Protein AF-A0A842VJK1-F1 (afdb_monomer_lite)

Structure (mmCIF, N/CA/C/O backbone):
data_AF-A0A842VJK1-F1
#
_entry.id   AF-A0A842VJK1-F1
#
loop_
_atom_site.group_PDB
_atom_site.id
_atom_site.type_symbol
_atom_site.label_atom_id
_atom_site.label_alt_id
_atom_site.label_comp_id
_atom_site.label_asym_id
_atom_site.label_entity_id
_atom_site.label_seq_id
_atom_site.pdbx_PDB_ins_code
_atom_site.Cartn_x
_atom_site.Cartn_y
_atom_site.Cartn_z
_atom_site.occupancy
_atom_site.B_iso_or_equiv
_atom_site.auth_seq_id
_atom_site.auth_comp_id
_atom_site.auth_asym_id
_atom_site.auth_atom_id
_atom_site.pdbx_PDB_model_num
ATOM 1 N N . MET A 1 1 ? -33.188 -14.650 -25.795 1.00 51.53 1 MET A N 1
ATOM 2 C CA . MET A 1 1 ? -31.858 -14.812 -25.156 1.00 51.53 1 MET A CA 1
ATOM 3 C C . MET A 1 1 ? -30.660 -14.791 -26.136 1.00 51.53 1 MET A C 1
ATOM 5 O O . MET A 1 1 ? -29.567 -15.147 -25.732 1.00 51.53 1 MET A O 1
ATOM 9 N N . SER A 1 2 ? -30.800 -14.329 -27.395 1.00 55.03 2 SER A N 1
ATOM 10 C CA . SER A 1 2 ? -29.756 -14.470 -28.447 1.00 55.03 2 SER A CA 1
ATOM 11 C C . SER A 1 2 ? -28.911 -13.202 -28.728 1.00 55.03 2 SER A C 1
ATOM 13 O O . SER A 1 2 ? -27.856 -13.282 -29.348 1.00 55.03 2 SER A O 1
ATOM 15 N N . LYS A 1 3 ? -29.306 -12.025 -28.216 1.00 53.34 3 LYS A N 1
ATOM 16 C CA . LYS A 1 3 ? -28.617 -10.741 -28.483 1.00 53.34 3 LYS A CA 1
ATOM 17 C C . LYS A 1 3 ? -27.248 -10.577 -27.794 1.00 53.34 3 LYS A C 1
ATOM 19 O O . LYS A 1 3 ? -26.484 -9.711 -28.197 1.00 53.34 3 LYS A O 1
ATOM 24 N N . ASN A 1 4 ? -26.932 -11.395 -26.787 1.00 57.00 4 ASN A N 1
ATOM 25 C CA . ASN A 1 4 ? -25.740 -11.210 -25.947 1.00 57.00 4 ASN A CA 1
ATOM 26 C C . ASN A 1 4 ? -24.444 -11.758 -26.591 1.00 57.00 4 ASN A C 1
ATOM 28 O O . ASN A 1 4 ? -23.372 -11.189 -26.420 1.00 57.00 4 ASN A O 1
ATOM 32 N N . ASN A 1 5 ? -24.538 -12.816 -27.405 1.00 59.22 5 ASN A N 1
ATOM 33 C CA . ASN A 1 5 ? -23.353 -13.450 -28.004 1.00 59.22 5 ASN A CA 1
ATOM 34 C C . ASN A 1 5 ? -22.743 -12.649 -29.165 1.00 59.22 5 ASN A C 1
ATOM 36 O O . ASN A 1 5 ? -21.534 -12.710 -29.377 1.00 59.22 5 ASN A O 1
ATOM 40 N N . ASN A 1 6 ? -23.552 -11.878 -29.900 1.00 60.78 6 ASN A N 1
ATOM 41 C CA . ASN A 1 6 ? -23.064 -11.100 -31.043 1.00 60.78 6 ASN A CA 1
ATOM 42 C C . ASN A 1 6 ? -22.299 -9.839 -30.626 1.00 60.78 6 ASN A C 1
ATOM 44 O O . ASN A 1 6 ? -21.367 -9.458 -31.327 1.00 60.78 6 ASN A O 1
ATOM 48 N N . ASN A 1 7 ? -22.656 -9.219 -29.497 1.00 64.88 7 ASN A N 1
ATOM 49 C CA . ASN A 1 7 ? -21.921 -8.061 -28.983 1.00 64.88 7 ASN A CA 1
ATOM 50 C C . ASN A 1 7 ? -20.560 -8.487 -28.433 1.00 64.88 7 ASN A C 1
ATOM 52 O O . ASN A 1 7 ? -19.547 -7.975 -28.888 1.00 64.88 7 ASN A O 1
ATOM 56 N N . LYS A 1 8 ? -20.522 -9.535 -27.600 1.00 65.94 8 LYS A N 1
ATOM 57 C CA . LYS A 1 8 ? -19.270 -10.055 -27.038 1.00 65.94 8 LYS A CA 1
ATOM 58 C C . LYS A 1 8 ? -18.241 -10.421 -28.116 1.00 65.94 8 LYS A C 1
ATOM 60 O O . LYS A 1 8 ? -17.088 -10.028 -28.024 1.00 65.94 8 LYS A O 1
ATOM 65 N N . LYS A 1 9 ? -18.675 -11.088 -29.193 1.00 69.00 9 LYS A N 1
ATOM 66 C CA . LYS A 1 9 ? -17.790 -11.455 -30.311 1.00 69.00 9 LYS A CA 1
ATOM 67 C C . LYS A 1 9 ? -17.238 -10.235 -31.065 1.00 69.00 9 LYS A C 1
ATOM 69 O O . LYS A 1 9 ? -16.082 -10.251 -31.476 1.00 69.00 9 LYS A O 1
ATOM 74 N N . LYS A 1 10 ? -18.048 -9.183 -31.236 1.00 67.06 10 LYS A N 1
ATOM 75 C CA . LYS A 1 10 ? -17.625 -7.920 -31.862 1.00 67.06 10 LYS A CA 1
ATOM 76 C C . LYS A 1 10 ? -16.639 -7.159 -30.981 1.00 67.06 10 LYS A C 1
ATOM 78 O O . LYS A 1 10 ? -15.689 -6.578 -31.499 1.00 67.06 10 LYS A O 1
ATOM 83 N N . ASP A 1 11 ? -16.860 -7.169 -29.674 1.00 69.12 11 ASP A N 1
ATOM 84 C CA . ASP A 1 11 ? -16.006 -6.486 -28.706 1.00 69.12 11 ASP A CA 1
ATOM 85 C C . ASP A 1 11 ? -14.642 -7.189 -28.601 1.00 69.12 11 ASP A C 1
ATOM 87 O O . ASP A 1 11 ? -13.610 -6.522 -28.641 1.00 69.12 11 ASP A O 1
ATOM 91 N N . ASP A 1 12 ? -14.622 -8.527 -28.603 1.00 67.31 12 ASP A N 1
ATOM 92 C CA . ASP A 1 12 ? -13.398 -9.339 -28.622 1.00 67.31 12 ASP A CA 1
ATOM 93 C C . ASP A 1 12 ? -12.590 -9.152 -29.930 1.00 67.31 12 ASP A C 1
ATOM 95 O O . ASP A 1 12 ? -11.359 -9.067 -29.897 1.00 67.31 12 ASP A O 1
ATOM 99 N N . GLU A 1 13 ? -13.255 -9.028 -31.090 1.00 69.25 13 GLU A N 1
ATOM 100 C CA . GLU A 1 13 ? -12.599 -8.721 -32.375 1.00 69.25 13 GLU A CA 1
ATOM 101 C C . 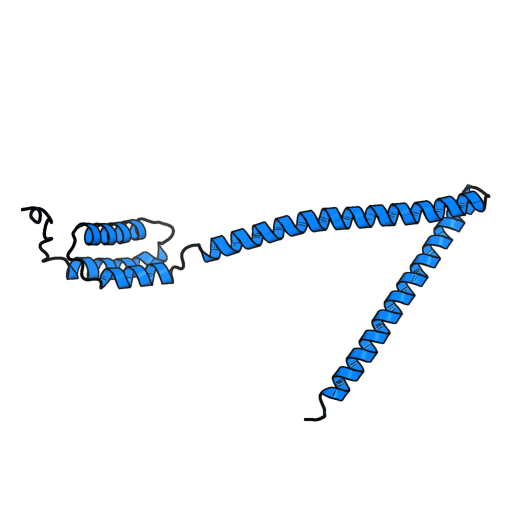GLU A 1 13 ? -12.003 -7.304 -32.408 1.00 69.25 13 GLU A C 1
ATOM 103 O O . GLU A 1 13 ? -10.863 -7.128 -32.844 1.00 69.25 13 GLU A O 1
ATOM 108 N N . ASN A 1 14 ? -12.730 -6.296 -31.913 1.00 68.25 14 ASN A N 1
ATOM 109 C CA . ASN A 1 14 ? -12.231 -4.917 -31.841 1.00 68.25 14 ASN A CA 1
ATOM 110 C C . ASN A 1 14 ? -11.094 -4.769 -30.816 1.00 68.25 14 ASN A C 1
ATOM 112 O O . ASN A 1 14 ? -10.122 -4.047 -31.059 1.00 68.25 14 ASN A O 1
ATOM 116 N N . LEU A 1 15 ? -11.163 -5.491 -29.696 1.00 72.06 15 LEU A N 1
ATOM 117 C CA . LEU A 1 15 ? -10.084 -5.555 -28.712 1.00 72.06 15 LEU A CA 1
ATOM 118 C C . LEU A 1 15 ? -8.838 -6.232 -29.307 1.00 72.06 15 LEU A C 1
ATOM 120 O O . LEU A 1 15 ? -7.719 -5.743 -29.159 1.00 72.06 15 LEU A O 1
ATOM 124 N N . GLY A 1 16 ? -9.020 -7.324 -30.053 1.00 68.75 16 GLY A N 1
ATOM 125 C CA . GLY A 1 16 ? -7.932 -8.000 -30.757 1.00 68.75 16 GLY A CA 1
ATOM 126 C C . GLY A 1 16 ? -7.265 -7.127 -31.826 1.00 68.75 16 GLY A C 1
ATOM 127 O O . GLY A 1 16 ? -6.039 -7.145 -31.955 1.00 68.75 16 GLY A O 1
ATOM 128 N N . LEU A 1 17 ? -8.045 -6.339 -32.573 1.00 70.25 17 LEU A N 1
ATOM 129 C CA . LEU A 1 17 ? -7.532 -5.387 -33.565 1.00 70.25 17 LEU A CA 1
ATOM 130 C C . LEU A 1 17 ? -6.734 -4.252 -32.905 1.00 70.25 17 LEU A C 1
ATOM 132 O O . LEU A 1 17 ? -5.607 -3.982 -33.317 1.00 70.25 17 LEU A O 1
ATOM 136 N N . THR A 1 18 ? -7.250 -3.659 -31.827 1.00 76.62 18 THR A N 1
ATOM 137 C CA . THR A 1 18 ? -6.574 -2.558 -31.113 1.00 76.62 18 THR A CA 1
ATOM 138 C C . THR A 1 18 ? -5.272 -2.990 -30.431 1.00 76.62 18 THR A C 1
ATOM 140 O O . THR A 1 18 ? -4.281 -2.256 -30.478 1.00 76.62 18 THR A O 1
ATOM 143 N N . VAL A 1 19 ? -5.209 -4.200 -29.858 1.00 75.81 19 VAL A N 1
ATOM 144 C CA . VAL A 1 19 ? -3.961 -4.744 -29.288 1.00 75.81 19 VAL A CA 1
ATOM 145 C C . VAL A 1 19 ? -2.918 -4.994 -30.381 1.00 75.81 19 VAL A C 1
ATOM 147 O O . VAL A 1 19 ? -1.755 -4.626 -30.208 1.00 75.81 19 VAL A O 1
ATOM 150 N N . LYS A 1 20 ? -3.316 -5.555 -31.533 1.00 78.88 20 LYS A N 1
ATOM 151 C CA . LYS A 1 20 ? -2.406 -5.760 -32.675 1.00 78.88 20 LYS A CA 1
ATOM 152 C C . LYS A 1 20 ? -1.861 -4.439 -33.212 1.00 78.88 20 LYS A C 1
ATOM 154 O O . LYS A 1 20 ? -0.660 -4.333 -33.444 1.00 78.88 20 LYS A O 1
ATOM 159 N N . GLU A 1 21 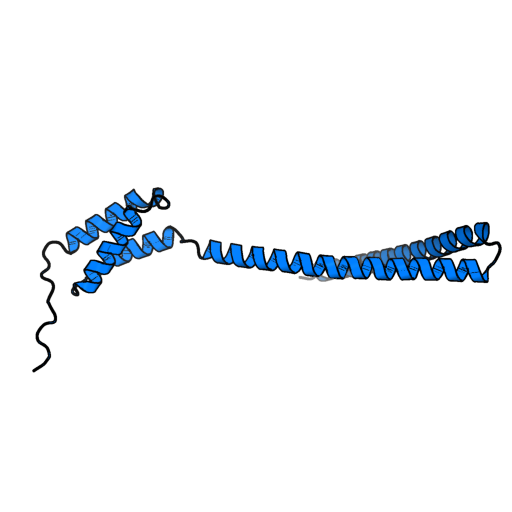? -2.707 -3.422 -33.354 1.00 81.12 21 GLU A N 1
ATOM 160 C CA . GLU A 1 21 ? -2.277 -2.085 -33.770 1.00 81.12 21 GLU A CA 1
ATOM 161 C C . GLU A 1 21 ? -1.297 -1.450 -32.780 1.00 81.12 21 GLU A C 1
ATOM 163 O O . GLU A 1 21 ? -0.311 -0.845 -33.197 1.00 81.12 21 GLU A O 1
ATOM 168 N N . SER A 1 22 ? -1.537 -1.602 -31.475 1.00 79.62 22 SER A N 1
ATOM 169 C CA . SER A 1 22 ? -0.649 -1.078 -30.432 1.00 79.62 22 SER A CA 1
ATOM 170 C C . SER A 1 22 ? 0.729 -1.751 -30.461 1.00 79.62 22 SER A C 1
ATOM 172 O O . SER A 1 22 ? 1.758 -1.072 -30.421 1.00 79.62 22 SER A O 1
ATOM 174 N N . LEU A 1 23 ? 0.767 -3.078 -30.631 1.00 81.62 23 LEU A N 1
ATOM 175 C CA . LEU A 1 23 ? 2.016 -3.829 -30.776 1.00 81.62 23 LEU A CA 1
ATOM 176 C C . LEU A 1 23 ? 2.783 -3.418 -32.037 1.00 81.62 23 LEU A C 1
ATOM 178 O O . LEU A 1 23 ? 3.986 -3.173 -31.966 1.00 81.62 23 LEU A O 1
ATOM 182 N N . ILE A 1 24 ? 2.095 -3.279 -33.175 1.00 86.00 24 ILE A N 1
ATOM 183 C CA . ILE A 1 24 ? 2.717 -2.830 -34.428 1.00 86.00 24 ILE A CA 1
ATOM 184 C C . ILE A 1 24 ? 3.271 -1.411 -34.269 1.00 86.00 24 ILE A C 1
ATOM 186 O O . ILE A 1 24 ? 4.422 -1.170 -34.624 1.00 86.00 24 ILE A O 1
ATOM 190 N N . LYS A 1 25 ? 2.506 -0.482 -33.680 1.00 80.31 25 LYS A N 1
ATOM 191 C CA . LYS A 1 25 ? 2.974 0.887 -33.400 1.00 80.31 25 LYS A CA 1
ATOM 192 C C . LYS A 1 25 ? 4.216 0.892 -32.510 1.00 80.31 25 LYS A C 1
ATOM 194 O O . LYS A 1 25 ? 5.156 1.628 -32.795 1.00 80.31 25 LYS A O 1
ATOM 199 N N . SER A 1 26 ? 4.246 0.055 -31.473 1.00 78.81 26 SER A N 1
ATOM 200 C CA . SER A 1 26 ? 5.399 -0.075 -30.577 1.00 78.81 26 SER A CA 1
ATOM 201 C C . SER A 1 26 ? 6.642 -0.600 -31.304 1.00 78.81 26 SER A C 1
ATOM 203 O O . SER A 1 26 ? 7.727 -0.037 -31.157 1.00 78.81 26 SER A O 1
ATOM 205 N N . ILE A 1 27 ? 6.484 -1.623 -32.148 1.00 82.94 27 ILE A N 1
ATOM 206 C CA . ILE A 1 27 ? 7.579 -2.187 -32.949 1.00 82.94 27 ILE A CA 1
ATOM 207 C C . ILE A 1 27 ? 8.111 -1.154 -33.947 1.00 82.94 27 ILE A C 1
ATOM 209 O O . ILE A 1 27 ? 9.320 -0.948 -34.026 1.00 82.94 27 ILE A O 1
ATOM 213 N N . VAL A 1 28 ? 7.224 -0.467 -34.673 1.00 85.50 28 VAL A N 1
ATOM 214 C CA . VAL A 1 28 ? 7.604 0.575 -35.640 1.00 85.50 28 VAL A CA 1
ATOM 215 C C .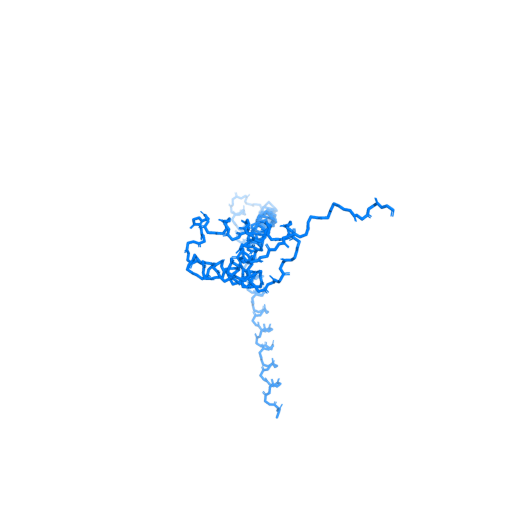 VAL A 1 28 ? 8.349 1.711 -34.946 1.00 85.50 28 VAL A C 1
ATOM 217 O O . VAL A 1 28 ? 9.408 2.119 -35.419 1.00 85.50 28 VAL A O 1
ATOM 220 N N . TYR A 1 29 ? 7.850 2.180 -33.800 1.00 84.38 29 TYR A N 1
ATOM 221 C CA . TYR A 1 29 ? 8.525 3.205 -33.007 1.00 84.38 29 TYR A CA 1
ATOM 222 C C . TYR A 1 29 ? 9.946 2.776 -32.626 1.00 84.38 29 TYR A C 1
ATOM 224 O O . TYR A 1 29 ? 10.888 3.541 -32.811 1.00 84.38 29 TYR A O 1
ATOM 232 N N . ARG A 1 30 ? 10.119 1.527 -32.180 1.00 82.25 30 ARG A N 1
ATOM 233 C CA . ARG A 1 30 ? 11.426 1.008 -31.763 1.00 82.25 30 ARG A CA 1
ATOM 234 C C . ARG A 1 30 ? 12.415 0.852 -32.916 1.00 82.25 30 ARG A C 1
ATOM 236 O O . ARG A 1 30 ? 13.607 1.086 -32.758 1.00 82.25 30 ARG A O 1
ATOM 243 N N . ILE A 1 31 ? 11.926 0.493 -34.100 1.00 84.62 31 ILE A N 1
ATOM 244 C CA . ILE A 1 31 ? 12.751 0.460 -35.311 1.00 84.62 31 ILE A CA 1
ATOM 245 C C . ILE A 1 31 ? 13.238 1.876 -35.645 1.00 84.62 31 ILE A C 1
ATOM 247 O O . ILE A 1 31 ? 14.425 2.073 -35.898 1.00 84.62 31 ILE A O 1
ATOM 251 N N . ILE A 1 32 ? 12.349 2.871 -35.584 1.00 86.94 32 ILE A N 1
ATOM 252 C CA . ILE A 1 32 ? 12.699 4.274 -35.839 1.00 86.94 32 ILE A CA 1
ATOM 253 C C . ILE A 1 32 ? 13.736 4.777 -34.824 1.00 86.94 32 ILE A C 1
ATOM 255 O O . ILE A 1 32 ? 14.700 5.423 -35.235 1.00 86.94 32 ILE A O 1
ATOM 259 N N . THR A 1 33 ? 13.596 4.468 -33.528 1.00 82.56 33 THR A N 1
ATOM 260 C CA . THR A 1 33 ? 14.565 4.907 -32.505 1.00 82.56 33 THR A CA 1
ATOM 261 C C . THR A 1 33 ? 15.936 4.263 -32.687 1.00 82.56 33 THR A C 1
ATOM 263 O O . THR A 1 33 ? 16.944 4.964 -32.590 1.00 82.56 33 THR A O 1
ATOM 266 N N . ILE A 1 34 ? 15.993 2.976 -33.042 1.00 81.00 34 ILE A N 1
ATOM 267 C CA . ILE A 1 34 ? 17.252 2.289 -33.364 1.00 81.00 34 ILE A CA 1
ATOM 268 C C . ILE A 1 34 ? 17.929 2.941 -34.573 1.00 81.00 34 ILE A C 1
ATOM 270 O O . ILE A 1 34 ? 19.124 3.236 -34.516 1.00 81.00 34 ILE A O 1
ATOM 274 N N . PHE A 1 35 ? 17.185 3.210 -35.651 1.00 84.00 35 PHE A N 1
ATOM 275 C CA . PHE A 1 35 ? 17.741 3.883 -36.827 1.00 84.00 35 PHE A CA 1
ATOM 276 C C . PHE A 1 35 ? 18.212 5.299 -36.503 1.00 84.00 35 PHE A C 1
ATOM 278 O O . PHE A 1 35 ? 19.288 5.691 -36.943 1.00 84.00 35 PHE A O 1
ATOM 285 N N . LEU A 1 36 ? 17.462 6.055 -35.702 1.00 84.25 36 LEU A N 1
ATOM 286 C CA . LEU A 1 36 ? 17.859 7.394 -35.277 1.00 84.25 36 LEU A CA 1
ATOM 287 C C . LEU A 1 36 ? 19.155 7.367 -34.452 1.00 84.25 36 LEU A C 1
ATOM 289 O O . LEU A 1 36 ? 20.060 8.165 -34.705 1.00 84.25 36 LEU A O 1
ATOM 293 N N . GLY A 1 37 ? 19.269 6.431 -33.505 1.00 78.44 37 GLY A N 1
ATOM 294 C CA . GLY A 1 37 ? 20.481 6.224 -32.712 1.00 78.44 37 GLY A CA 1
ATOM 295 C C . GLY A 1 37 ? 21.671 5.814 -33.580 1.00 78.44 37 GLY A C 1
ATOM 296 O O . GLY A 1 37 ? 22.761 6.367 -33.438 1.00 78.44 37 GLY A O 1
ATOM 297 N N . PHE A 1 38 ? 21.441 4.918 -34.541 1.00 79.44 38 PHE A N 1
ATOM 298 C CA . PHE A 1 38 ? 22.440 4.505 -35.520 1.00 79.44 38 PHE A CA 1
ATOM 299 C C . PHE A 1 38 ? 22.909 5.674 -36.391 1.00 79.44 38 PHE A C 1
ATOM 301 O O . PHE A 1 38 ? 24.109 5.910 -36.475 1.00 79.44 38 PHE A O 1
ATOM 308 N N . PHE A 1 39 ? 22.000 6.442 -37.000 1.00 85.75 39 PHE A N 1
ATOM 309 C CA . PHE A 1 39 ? 22.356 7.593 -37.836 1.00 85.75 39 PHE A CA 1
ATOM 310 C C . PHE A 1 39 ? 23.103 8.660 -37.039 1.00 85.75 39 PHE A C 1
ATOM 312 O O . PHE A 1 39 ? 24.103 9.186 -37.518 1.00 85.75 39 PHE A O 1
ATOM 319 N N . SER A 1 40 ? 22.670 8.937 -35.808 1.00 85.75 40 SER A N 1
ATOM 320 C CA . SER A 1 40 ? 23.342 9.895 -34.926 1.00 85.75 40 SER A CA 1
ATOM 321 C C . SER A 1 40 ? 24.770 9.444 -34.608 1.00 85.75 40 SER A C 1
ATOM 323 O O . SER A 1 40 ? 25.718 10.207 -34.775 1.00 85.75 40 SER A O 1
ATOM 325 N N . ALA A 1 41 ? 24.949 8.178 -34.218 1.00 79.62 41 ALA A N 1
ATOM 326 C CA . ALA A 1 41 ? 26.266 7.622 -33.927 1.00 79.62 41 ALA A CA 1
ATOM 327 C C . ALA A 1 41 ? 27.142 7.517 -35.186 1.00 79.62 41 ALA A C 1
ATOM 329 O O . ALA A 1 41 ? 28.345 7.763 -35.111 1.00 79.62 41 ALA A O 1
ATOM 330 N N . PHE A 1 42 ? 26.558 7.204 -36.344 1.00 80.12 42 PHE A N 1
ATOM 331 C CA . PHE A 1 42 ? 27.250 7.120 -37.629 1.00 80.12 42 PHE A CA 1
ATOM 332 C C . PHE A 1 42 ? 27.736 8.487 -38.108 1.00 80.12 42 PHE A C 1
ATOM 334 O O . PHE A 1 42 ? 28.877 8.593 -38.542 1.00 80.12 42 PHE A O 1
ATOM 341 N N . LEU A 1 43 ? 26.930 9.542 -37.967 1.00 87.06 43 LEU A N 1
ATOM 342 C CA . LEU A 1 43 ? 27.355 10.910 -38.282 1.00 87.06 43 LEU A CA 1
ATOM 343 C C . LEU A 1 43 ? 28.544 11.359 -37.422 1.00 87.06 43 LEU A C 1
ATOM 345 O O . LEU A 1 43 ? 29.393 12.104 -37.899 1.00 87.06 43 LEU A O 1
ATOM 349 N N . ILE A 1 44 ? 28.620 10.891 -36.174 1.00 85.25 44 ILE A N 1
ATOM 350 C CA . ILE A 1 44 ? 29.704 11.236 -35.245 1.00 85.25 44 ILE A CA 1
ATOM 351 C C . ILE A 1 44 ? 30.962 10.395 -35.506 1.00 85.25 44 ILE A C 1
ATOM 353 O O . ILE A 1 44 ? 32.071 10.921 -35.493 1.00 85.25 44 ILE A O 1
ATOM 357 N N . THR A 1 45 ? 30.809 9.084 -35.709 1.00 86.00 45 THR A N 1
ATOM 358 C CA . THR A 1 45 ? 31.945 8.144 -35.786 1.00 86.00 45 THR A CA 1
ATOM 359 C C . THR A 1 45 ? 32.411 7.839 -37.207 1.00 86.00 45 THR A C 1
ATOM 361 O O . THR A 1 45 ? 33.520 7.342 -37.381 1.00 86.00 45 THR A O 1
ATOM 364 N N . GLY A 1 46 ? 31.574 8.072 -38.221 1.00 83.00 46 GLY A N 1
ATOM 365 C CA . GLY A 1 46 ? 31.829 7.712 -39.620 1.00 83.00 46 GLY A CA 1
ATOM 366 C C . GLY A 1 46 ? 31.938 6.203 -39.882 1.00 83.00 46 GLY A C 1
ATOM 367 O O . GLY A 1 46 ? 32.216 5.797 -41.008 1.00 83.00 46 GLY A O 1
ATOM 368 N N . ASN A 1 47 ? 31.733 5.358 -38.864 1.00 84.31 47 ASN A N 1
ATOM 369 C CA . ASN A 1 47 ? 31.944 3.915 -38.928 1.00 84.31 47 ASN A CA 1
ATOM 370 C C . ASN A 1 47 ? 30.650 3.159 -38.610 1.00 84.31 47 ASN A C 1
ATOM 372 O O . ASN A 1 47 ? 30.096 3.260 -37.516 1.00 84.31 47 ASN A O 1
ATOM 376 N N . ILE A 1 48 ? 30.200 2.353 -39.573 1.00 77.19 48 ILE A N 1
ATOM 377 C CA . ILE A 1 48 ? 28.963 1.566 -39.502 1.00 77.19 48 ILE A CA 1
ATOM 378 C C . ILE A 1 48 ? 28.995 0.565 -38.339 1.00 77.19 48 ILE A C 1
ATOM 380 O O . ILE A 1 48 ? 28.008 0.440 -37.615 1.00 77.19 48 ILE A O 1
ATOM 384 N N . ALA A 1 49 ? 30.118 -0.126 -38.123 1.00 74.94 49 ALA A N 1
ATOM 385 C CA . ALA A 1 49 ? 30.228 -1.135 -37.070 1.00 74.94 49 ALA A CA 1
ATOM 386 C C . ALA A 1 49 ? 30.119 -0.500 -35.675 1.00 74.94 49 ALA A C 1
ATOM 388 O O . ALA A 1 49 ? 29.405 -1.000 -34.805 1.00 74.94 49 ALA A O 1
ATOM 389 N N . THR A 1 50 ? 30.779 0.643 -35.482 1.00 74.38 50 THR A N 1
ATOM 390 C CA . THR A 1 50 ? 30.744 1.391 -34.221 1.00 74.38 50 THR A CA 1
ATOM 391 C C . THR A 1 50 ? 29.362 1.986 -33.967 1.00 74.38 50 THR A C 1
ATOM 393 O O . THR A 1 50 ? 28.829 1.842 -32.869 1.00 74.38 50 THR A O 1
ATOM 396 N N . ALA A 1 51 ? 28.742 2.590 -34.982 1.00 76.25 51 ALA A N 1
ATOM 397 C CA . ALA A 1 51 ? 27.409 3.173 -34.874 1.00 76.25 51 ALA A CA 1
ATOM 398 C C . ALA A 1 51 ? 26.336 2.137 -34.514 1.00 76.25 51 ALA A C 1
ATOM 400 O O . ALA A 1 51 ? 25.476 2.389 -33.669 1.00 76.25 51 ALA A O 1
ATOM 401 N N . PHE A 1 52 ? 26.418 0.947 -35.113 1.00 75.00 52 PHE A N 1
ATOM 402 C CA . PHE A 1 52 ? 25.507 -0.153 -34.813 1.00 75.00 52 PHE A CA 1
ATOM 403 C C . PHE A 1 52 ? 25.701 -0.687 -33.391 1.00 75.00 52 PHE A C 1
ATOM 405 O O . PHE A 1 52 ? 24.724 -0.870 -32.662 1.00 75.00 52 PHE A O 1
ATOM 412 N N . GLY A 1 53 ? 26.956 -0.856 -32.960 1.00 75.25 53 GLY A N 1
ATOM 413 C CA . GLY A 1 53 ? 27.275 -1.245 -31.587 1.00 75.25 53 GLY A CA 1
ATOM 414 C C . GLY A 1 53 ? 26.734 -0.253 -30.553 1.00 75.25 53 GLY A C 1
ATOM 415 O O . GLY A 1 53 ? 26.125 -0.663 -29.567 1.00 75.25 53 GLY A O 1
ATOM 416 N N . VAL A 1 54 ? 26.883 1.050 -30.803 1.00 79.88 54 VAL A N 1
ATOM 417 C CA . VAL A 1 54 ? 26.384 2.114 -29.915 1.00 79.88 54 VAL A CA 1
ATOM 418 C C . VAL A 1 54 ? 24.856 2.133 -29.845 1.00 79.88 54 VAL A C 1
ATOM 420 O O . VAL A 1 54 ? 24.300 2.252 -28.750 1.00 79.88 54 VAL A O 1
ATOM 423 N N . ALA A 1 55 ? 24.169 1.993 -30.982 1.00 76.31 55 ALA A N 1
ATOM 424 C CA . ALA A 1 55 ? 22.708 1.980 -31.028 1.00 76.31 55 ALA A CA 1
ATOM 425 C C . ALA A 1 55 ? 22.123 0.808 -30.221 1.00 76.31 55 ALA A C 1
ATOM 427 O O . ALA A 1 55 ? 21.246 1.010 -29.380 1.00 76.31 55 ALA A O 1
ATOM 428 N N . LEU A 1 56 ? 22.662 -0.403 -30.408 1.00 76.50 56 LEU A N 1
ATOM 429 C CA . LEU A 1 56 ? 22.233 -1.584 -29.653 1.00 76.50 56 LEU A CA 1
ATOM 430 C C . LEU A 1 56 ? 22.542 -1.468 -28.160 1.00 76.50 56 LEU A C 1
ATOM 432 O O . LEU A 1 56 ? 21.697 -1.798 -27.327 1.00 76.50 56 LEU A O 1
ATOM 436 N N . LEU A 1 57 ? 23.736 -0.980 -27.812 1.00 78.31 57 LEU A N 1
ATOM 437 C CA . LEU A 1 57 ? 24.136 -0.818 -26.418 1.00 78.31 57 LEU A CA 1
ATOM 438 C C . LEU A 1 57 ? 23.230 0.185 -25.693 1.00 78.31 57 LEU A C 1
ATOM 440 O O . LEU A 1 57 ? 22.843 -0.045 -24.549 1.00 78.31 57 LEU A O 1
ATOM 444 N N . THR A 1 58 ? 22.845 1.266 -26.371 1.00 80.25 58 THR A N 1
ATOM 445 C CA . THR A 1 58 ? 21.972 2.306 -25.814 1.00 80.25 58 THR A CA 1
ATOM 446 C C . THR A 1 58 ? 20.572 1.767 -25.519 1.00 80.25 58 THR A C 1
ATOM 448 O O . THR A 1 58 ? 20.062 1.965 -24.417 1.00 80.25 58 THR A O 1
ATOM 451 N N . GLU A 1 59 ? 19.969 1.025 -26.450 1.00 80.44 59 GLU A N 1
ATOM 452 C CA . GLU A 1 59 ? 18.665 0.375 -26.241 1.00 80.44 59 GLU A CA 1
ATOM 453 C C . GLU A 1 59 ? 18.721 -0.688 -25.132 1.00 80.44 59 GLU A C 1
ATOM 455 O O . GLU A 1 59 ? 17.792 -0.812 -24.329 1.00 80.44 59 GLU A O 1
ATOM 460 N N . PHE A 1 60 ? 19.829 -1.427 -25.027 1.00 80.62 60 PHE A N 1
ATOM 461 C CA . PHE A 1 60 ? 20.023 -2.415 -23.967 1.00 80.62 60 PHE A CA 1
ATOM 462 C C . PHE A 1 60 ? 20.140 -1.767 -22.580 1.00 80.62 60 PHE A C 1
ATOM 464 O O . PHE A 1 60 ? 19.500 -2.208 -21.625 1.00 80.62 60 PHE A O 1
ATOM 471 N N . ILE A 1 61 ? 20.899 -0.674 -22.468 1.00 83.38 61 ILE A N 1
ATOM 472 C CA . ILE A 1 61 ? 21.014 0.103 -21.227 1.00 83.38 61 ILE A CA 1
ATOM 473 C C . ILE A 1 61 ? 19.659 0.703 -20.838 1.00 83.38 61 ILE A C 1
ATOM 475 O O . ILE A 1 61 ? 19.286 0.668 -19.666 1.00 83.38 61 ILE A O 1
ATOM 479 N N . GLN A 1 62 ? 18.897 1.230 -21.800 1.00 81.50 62 GLN A N 1
ATOM 480 C CA . GLN A 1 62 ? 17.547 1.739 -21.544 1.00 81.50 62 GLN A CA 1
ATOM 481 C C . GLN A 1 62 ? 16.610 0.641 -21.038 1.00 81.50 62 GLN A C 1
ATOM 483 O O . GLN A 1 62 ? 15.877 0.868 -20.076 1.00 81.50 62 GLN A O 1
ATOM 488 N N . PHE A 1 63 ? 16.673 -0.557 -21.625 1.00 85.00 63 PHE A N 1
ATOM 489 C CA . PHE A 1 63 ? 15.912 -1.709 -21.151 1.00 85.00 63 PHE A CA 1
ATOM 490 C C . PHE A 1 63 ? 16.262 -2.071 -19.701 1.00 85.00 63 PHE A C 1
ATOM 492 O O . PHE A 1 63 ? 15.360 -2.201 -18.873 1.00 85.00 63 PHE A O 1
ATOM 499 N N . ILE A 1 64 ? 17.555 -2.165 -19.367 1.00 86.56 64 ILE A N 1
ATOM 500 C CA . ILE A 1 64 ? 18.008 -2.442 -17.994 1.00 86.56 64 ILE A CA 1
ATOM 501 C C . ILE A 1 64 ? 17.531 -1.354 -17.029 1.00 86.56 64 ILE A C 1
ATOM 503 O O . ILE A 1 64 ? 17.026 -1.675 -15.955 1.00 86.56 64 ILE A O 1
ATOM 507 N N . ASN A 1 65 ? 17.658 -0.079 -17.401 1.00 85.44 65 ASN A N 1
ATOM 508 C CA . ASN A 1 65 ? 17.219 1.039 -16.566 1.00 85.44 65 ASN A CA 1
ATOM 509 C C . ASN A 1 65 ? 15.711 1.004 -16.305 1.00 85.44 65 ASN A C 1
ATOM 511 O O . ASN A 1 65 ? 15.287 1.174 -15.162 1.00 85.44 65 ASN A O 1
ATOM 515 N N . TYR A 1 66 ? 14.904 0.755 -17.339 1.00 84.81 66 TYR A N 1
ATOM 516 C CA . TYR A 1 66 ? 13.456 0.639 -17.186 1.00 84.81 66 TYR A CA 1
ATOM 517 C C . TYR A 1 66 ? 13.085 -0.535 -16.277 1.00 84.81 66 TYR A C 1
ATOM 519 O O . TYR A 1 66 ? 12.304 -0.370 -15.341 1.00 84.81 66 TYR A O 1
ATOM 527 N N . PHE A 1 67 ? 13.703 -1.697 -16.492 1.00 85.06 67 PHE A N 1
ATOM 528 C CA . PHE A 1 67 ? 13.477 -2.877 -15.664 1.00 85.06 67 PHE A CA 1
ATOM 529 C C . PHE A 1 67 ? 13.876 -2.638 -14.199 1.00 85.06 67 PHE A C 1
ATOM 531 O O . PHE A 1 67 ? 13.126 -2.969 -13.282 1.00 85.06 67 PHE A O 1
ATOM 538 N N . ALA A 1 68 ? 15.028 -2.009 -13.955 1.00 84.75 68 ALA A N 1
ATOM 539 C CA . ALA A 1 68 ? 15.469 -1.652 -12.609 1.00 84.75 68 ALA A CA 1
ATOM 540 C C . ALA A 1 68 ? 14.493 -0.676 -11.935 1.00 84.75 68 ALA A C 1
ATOM 542 O O . ALA A 1 68 ? 14.116 -0.888 -10.780 1.00 84.75 68 ALA A O 1
ATOM 543 N N . TYR A 1 69 ? 14.041 0.352 -12.660 1.00 88.94 69 TYR A N 1
ATOM 544 C CA . TYR A 1 69 ? 13.024 1.284 -12.179 1.00 88.94 69 TYR A CA 1
ATOM 545 C C . TYR A 1 69 ? 11.730 0.555 -11.798 1.00 88.94 69 TYR A C 1
ATOM 547 O O . TYR A 1 69 ? 11.218 0.755 -10.697 1.00 88.94 69 TYR A O 1
ATOM 555 N N . GLU A 1 70 ? 11.235 -0.339 -12.655 1.00 85.81 70 GLU A N 1
ATOM 556 C CA . GLU A 1 70 ? 10.013 -1.106 -12.410 1.00 85.81 70 GLU A CA 1
ATOM 557 C C . GLU A 1 70 ? 10.141 -2.020 -11.183 1.00 85.81 70 GLU A C 1
ATOM 559 O O . GLU A 1 70 ? 9.253 -2.033 -10.327 1.00 85.81 70 GLU A O 1
ATOM 564 N N . VAL A 1 71 ? 11.263 -2.729 -11.027 1.00 86.44 71 VAL A N 1
ATOM 565 C CA . VAL A 1 71 ? 11.519 -3.602 -9.869 1.00 86.44 71 VAL A CA 1
ATOM 566 C C . VAL A 1 71 ? 11.604 -2.797 -8.570 1.00 86.44 71 VAL A C 1
ATOM 568 O O . VAL A 1 71 ? 10.998 -3.181 -7.563 1.00 86.44 71 VAL A O 1
ATOM 571 N N . ILE A 1 72 ? 12.332 -1.677 -8.574 1.00 89.56 72 ILE A N 1
ATOM 572 C CA . ILE A 1 72 ? 12.472 -0.801 -7.403 1.00 89.56 72 ILE A CA 1
ATOM 573 C C . ILE A 1 72 ? 11.109 -0.213 -7.029 1.00 89.56 72 ILE A C 1
ATOM 575 O O . ILE A 1 72 ? 10.690 -0.299 -5.872 1.00 89.56 72 ILE A O 1
ATOM 579 N N . TRP A 1 73 ? 10.386 0.337 -8.004 1.00 83.25 73 TRP A N 1
ATOM 580 C CA . TRP A 1 73 ? 9.101 0.984 -7.770 1.00 83.25 73 TRP A CA 1
ATOM 581 C C . TRP A 1 73 ? 8.025 -0.006 -7.327 1.00 83.25 73 TRP A C 1
ATOM 583 O O . TRP A 1 73 ? 7.256 0.285 -6.410 1.00 83.25 73 TRP A O 1
ATOM 593 N N . THR A 1 74 ? 8.010 -1.211 -7.898 1.00 81.06 74 THR A N 1
ATOM 594 C CA . THR A 1 74 ? 7.097 -2.282 -7.484 1.00 81.06 74 THR A CA 1
ATOM 595 C C . THR A 1 74 ? 7.358 -2.691 -6.039 1.00 81.06 74 THR A C 1
ATOM 597 O O . THR A 1 74 ? 6.420 -2.749 -5.245 1.00 81.06 74 THR A O 1
ATOM 600 N N . LYS A 1 75 ? 8.623 -2.889 -5.643 1.00 77.69 75 LYS A N 1
ATOM 601 C CA . LYS A 1 75 ? 8.968 -3.199 -4.245 1.00 77.69 75 LYS A CA 1
ATOM 602 C C . LYS A 1 75 ? 8.547 -2.086 -3.281 1.00 77.69 75 LYS A C 1
ATOM 604 O O . LYS A 1 75 ? 8.017 -2.384 -2.212 1.00 77.69 75 LYS A O 1
ATOM 609 N N . LEU A 1 76 ? 8.741 -0.819 -3.651 1.00 78.12 76 LEU A N 1
ATOM 610 C CA . LEU A 1 76 ? 8.334 0.326 -2.828 1.00 78.12 76 LEU A CA 1
ATOM 611 C C . LEU A 1 76 ? 6.807 0.456 -2.718 1.00 78.12 76 LEU A C 1
ATOM 613 O O . LEU A 1 76 ? 6.285 0.693 -1.629 1.00 78.12 76 LEU A O 1
ATOM 617 N N . ARG A 1 77 ? 6.073 0.261 -3.819 1.00 75.75 77 ARG A N 1
ATOM 618 C CA . ARG A 1 77 ? 4.606 0.349 -3.840 1.00 75.75 77 ARG A CA 1
ATOM 619 C C . ARG A 1 77 ? 3.954 -0.788 -3.057 1.00 75.75 77 ARG A C 1
ATOM 621 O O . ARG A 1 77 ? 2.967 -0.553 -2.368 1.00 75.75 77 ARG A O 1
ATOM 628 N N . THR A 1 78 ? 4.516 -1.995 -3.127 1.00 74.69 78 THR A N 1
ATOM 629 C CA . THR A 1 78 ? 4.041 -3.150 -2.352 1.00 74.69 78 THR A CA 1
ATOM 630 C C . THR A 1 78 ? 4.175 -2.911 -0.850 1.00 74.69 78 THR A C 1
ATOM 632 O O . THR A 1 78 ? 3.240 -3.212 -0.118 1.00 74.69 78 THR A O 1
ATOM 635 N N . LYS A 1 79 ? 5.271 -2.292 -0.385 1.00 67.25 79 LYS A N 1
ATOM 636 C CA . LYS A 1 79 ? 5.418 -1.923 1.034 1.00 67.25 79 LYS A CA 1
ATOM 637 C C . LYS A 1 79 ? 4.335 -0.948 1.502 1.00 67.25 79 LYS A C 1
ATOM 639 O O . LYS A 1 79 ? 3.680 -1.221 2.499 1.00 67.25 79 LYS A O 1
ATOM 644 N N . LYS A 1 80 ? 4.086 0.122 0.738 1.00 69.25 80 LYS A N 1
ATOM 645 C CA . LYS A 1 80 ? 3.043 1.108 1.072 1.00 69.25 80 LYS A CA 1
ATOM 646 C C . LYS A 1 80 ? 1.641 0.502 1.105 1.00 69.25 80 LYS A C 1
ATOM 648 O O . LYS A 1 80 ? 0.885 0.785 2.020 1.00 69.25 80 LYS A O 1
ATOM 653 N N . LYS A 1 81 ? 1.311 -0.379 0.153 1.00 70.88 81 LYS A N 1
ATOM 654 C CA . LYS A 1 81 ? 0.013 -1.071 0.147 1.00 70.88 81 LYS A CA 1
ATOM 655 C C . LYS A 1 81 ? -0.177 -1.970 1.365 1.00 70.88 81 LYS A C 1
ATOM 657 O O . LYS A 1 81 ? -1.275 -2.016 1.894 1.00 70.88 81 LYS A O 1
ATOM 662 N N . ILE A 1 82 ? 0.871 -2.676 1.797 1.00 72.25 82 ILE A N 1
ATOM 663 C CA . ILE A 1 82 ? 0.818 -3.526 2.995 1.00 72.25 82 ILE A CA 1
ATOM 664 C C . ILE A 1 82 ? 0.624 -2.664 4.249 1.00 72.25 82 ILE A C 1
ATOM 666 O O . ILE A 1 82 ? -0.203 -3.005 5.086 1.00 72.25 82 ILE A O 1
ATOM 670 N N . GLU A 1 83 ? 1.326 -1.534 4.363 1.00 71.56 83 GLU A N 1
ATOM 671 C CA . GLU A 1 83 ? 1.142 -0.586 5.472 1.00 71.56 83 GLU A CA 1
ATOM 672 C C . GLU A 1 83 ? -0.273 0.009 5.490 1.00 71.56 83 GLU A C 1
ATOM 674 O O . GLU A 1 83 ? -0.915 0.020 6.536 1.00 71.56 83 GLU A O 1
ATOM 679 N N . GLU A 1 84 ? -0.803 0.420 4.336 1.00 70.88 84 GLU A N 1
ATOM 680 C CA . GLU A 1 84 ? -2.180 0.908 4.202 1.00 70.88 84 GLU A CA 1
ATOM 681 C C . GLU A 1 84 ? -3.216 -0.175 4.548 1.00 70.88 84 GLU A C 1
ATOM 683 O O . GLU A 1 84 ? -4.205 0.118 5.216 1.00 70.88 84 GLU A O 1
ATOM 688 N N . GLU A 1 85 ? -2.997 -1.434 4.148 1.00 71.31 85 GLU A N 1
ATOM 689 C CA . GLU A 1 85 ? -3.893 -2.547 4.492 1.00 71.31 85 GLU A CA 1
ATOM 690 C C . GLU A 1 85 ? -3.848 -2.889 5.986 1.00 71.31 85 GLU A C 1
ATOM 692 O O . GLU A 1 85 ? -4.889 -3.163 6.579 1.00 71.31 85 GLU A O 1
ATOM 697 N N . ILE A 1 86 ? -2.666 -2.851 6.609 1.00 67.81 86 ILE A N 1
ATOM 698 C CA . ILE A 1 86 ? -2.502 -3.076 8.051 1.00 67.81 86 ILE A CA 1
ATOM 699 C C . ILE A 1 86 ? -3.164 -1.945 8.840 1.00 67.81 86 ILE A C 1
ATOM 701 O O . ILE A 1 86 ? -3.911 -2.227 9.772 1.00 67.81 86 ILE A O 1
ATOM 705 N N . ILE A 1 87 ? -2.953 -0.685 8.448 1.00 69.50 87 ILE A N 1
ATOM 706 C CA . ILE A 1 87 ? -3.582 0.474 9.091 1.00 69.50 87 ILE A CA 1
ATOM 707 C C . ILE A 1 87 ? -5.102 0.419 8.913 1.00 69.50 87 ILE A C 1
ATOM 709 O O . ILE A 1 87 ? -5.825 0.585 9.885 1.00 69.50 87 ILE A O 1
ATOM 713 N N . LYS A 1 88 ? -5.612 0.096 7.719 1.00 64.69 88 LYS A N 1
ATOM 714 C CA . LYS A 1 88 ? -7.058 -0.055 7.491 1.00 64.69 88 LYS A CA 1
ATOM 715 C C . LYS A 1 88 ? -7.666 -1.180 8.333 1.00 64.69 88 LYS A C 1
ATOM 717 O O . LYS A 1 88 ? -8.743 -1.002 8.885 1.00 64.69 88 LYS A O 1
ATOM 722 N N . ARG A 1 89 ? -6.972 -2.315 8.477 1.00 64.62 89 ARG A N 1
ATOM 723 C CA . ARG A 1 89 ? -7.400 -3.409 9.368 1.00 64.62 89 ARG A CA 1
ATOM 724 C C . ARG A 1 89 ? -7.309 -3.031 10.847 1.00 64.62 89 ARG A C 1
ATOM 726 O O . ARG A 1 89 ? -8.124 -3.512 11.619 1.00 64.62 89 ARG A O 1
ATOM 733 N N . MET A 1 90 ? -6.347 -2.194 11.243 1.00 52.88 90 MET A N 1
ATOM 734 C CA . MET A 1 90 ? -6.284 -1.630 12.597 1.00 52.88 90 MET A CA 1
ATOM 735 C C . MET A 1 90 ? -7.414 -0.626 12.852 1.00 52.88 90 MET A C 1
ATOM 737 O O . MET A 1 90 ? -7.933 -0.616 13.958 1.00 52.88 90 MET A O 1
ATOM 741 N N . ILE A 1 91 ? -7.827 0.152 11.845 1.00 54.81 91 ILE A N 1
ATOM 742 C CA . ILE A 1 91 ? -8.957 1.095 11.921 1.00 54.81 91 ILE A CA 1
ATOM 743 C C . ILE A 1 91 ? -10.304 0.352 11.943 1.00 54.81 91 ILE A C 1
ATOM 745 O O . ILE A 1 91 ? -11.184 0.717 12.708 1.00 54.81 91 ILE A O 1
ATOM 749 N N . ASP A 1 92 ? -10.465 -0.758 11.215 1.00 53.19 92 ASP A N 1
ATOM 750 C CA . ASP A 1 92 ? -11.639 -1.641 11.393 1.00 53.19 92 ASP A CA 1
ATOM 751 C C . ASP A 1 92 ? -11.641 -2.340 12.774 1.00 53.19 92 ASP A C 1
ATOM 753 O O . ASP A 1 92 ? -12.681 -2.805 13.241 1.00 53.19 92 ASP A O 1
ATOM 757 N N . LEU A 1 93 ? -10.485 -2.402 13.447 1.00 56.97 93 LEU A N 1
ATOM 758 C CA . LEU A 1 93 ? -10.347 -2.839 14.841 1.00 56.97 93 LEU A CA 1
ATOM 759 C C . LEU A 1 93 ? -10.490 -1.682 15.848 1.00 56.97 93 LEU A C 1
ATOM 761 O O . LEU A 1 93 ? -10.543 -1.919 17.058 1.00 56.97 93 LEU A O 1
ATOM 765 N N . GLU A 1 94 ? -10.542 -0.439 15.367 1.00 50.31 94 GLU A N 1
ATOM 766 C CA . GLU A 1 94 ? -10.702 0.775 16.157 1.00 50.31 94 GLU A CA 1
ATOM 767 C C . GLU A 1 94 ? -12.179 0.898 16.532 1.00 50.31 94 GLU A C 1
ATOM 769 O O . GLU A 1 94 ? -12.961 1.582 15.890 1.00 50.31 94 GLU A O 1
ATOM 774 N N . ILE A 1 95 ? -12.557 0.138 17.561 1.00 58.84 95 ILE A N 1
ATOM 775 C CA . ILE A 1 95 ? -13.717 0.361 18.425 1.00 58.84 95 ILE A CA 1
ATOM 776 C C . ILE A 1 95 ? -14.954 0.860 17.663 1.00 58.84 95 ILE A C 1
ATOM 778 O O . ILE A 1 95 ? -15.267 2.051 17.650 1.00 58.84 95 ILE A O 1
ATOM 782 N N . ASN A 1 96 ? -15.710 -0.066 17.072 1.00 68.06 96 ASN A N 1
ATOM 783 C CA . ASN A 1 96 ? -17.046 0.272 16.604 1.00 68.06 96 ASN A CA 1
ATOM 784 C C . ASN A 1 96 ? -17.861 0.771 17.814 1.00 68.06 96 ASN A C 1
ATOM 786 O O . ASN A 1 96 ? -18.091 0.020 18.768 1.00 68.06 96 ASN A O 1
ATOM 790 N N . TYR A 1 97 ? -18.251 2.048 17.790 1.00 72.06 97 TYR A N 1
ATOM 791 C CA . TYR A 1 97 ? -19.096 2.679 18.802 1.00 72.06 97 TYR A CA 1
ATOM 792 C C . TYR A 1 97 ? -20.345 1.827 19.081 1.00 72.06 97 TYR A C 1
ATOM 794 O O . TYR A 1 97 ? -20.714 1.657 20.245 1.00 72.06 97 TYR A O 1
ATOM 802 N N . ASP A 1 98 ? -20.900 1.191 18.044 1.00 75.75 98 ASP A N 1
ATOM 803 C CA . ASP A 1 98 ? -22.039 0.276 18.141 1.00 75.75 98 ASP A CA 1
ATOM 804 C C . ASP A 1 98 ? -21.705 -0.981 18.953 1.00 75.75 98 ASP A C 1
ATOM 806 O O . ASP A 1 98 ? -22.523 -1.435 19.748 1.00 75.75 98 ASP A O 1
ATOM 810 N N . SER A 1 99 ? -20.491 -1.526 18.826 1.00 79.44 99 SER A N 1
ATOM 811 C CA . SER A 1 99 ? -20.052 -2.691 19.606 1.00 79.44 99 SER A CA 1
ATOM 812 C C . SER A 1 99 ? -19.860 -2.350 21.083 1.00 79.44 99 SER A C 1
ATOM 814 O O . SER A 1 99 ? -20.223 -3.151 21.944 1.00 79.44 99 SER A O 1
ATOM 816 N N . ILE A 1 100 ? -19.320 -1.163 21.404 1.00 80.44 100 ILE A N 1
ATOM 817 C CA . ILE A 1 100 ? -19.258 -0.691 22.800 1.00 80.44 100 ILE A CA 1
ATOM 818 C C . ILE A 1 100 ? -20.665 -0.511 23.353 1.00 80.44 100 ILE A C 1
ATOM 820 O O . ILE A 1 100 ? -20.933 -0.911 24.486 1.00 80.44 100 ILE A O 1
ATOM 824 N N . LEU A 1 101 ? -21.551 0.095 22.568 1.00 82.94 101 LEU A N 1
ATOM 825 C CA . LEU A 1 101 ? -22.918 0.358 22.977 1.00 82.94 101 LEU A CA 1
ATOM 826 C C . LEU A 1 101 ? -23.691 -0.942 23.216 1.00 82.94 101 LEU A C 1
ATOM 828 O O . LEU A 1 101 ? -24.356 -1.084 24.241 1.00 82.94 101 LEU A O 1
ATOM 832 N N . GLN A 1 102 ? -23.546 -1.909 22.312 1.00 81.94 102 GLN A N 1
ATOM 833 C CA . GLN A 1 102 ? -24.142 -3.231 22.432 1.00 81.94 102 GLN A CA 1
ATOM 834 C C . GLN A 1 102 ? -23.603 -3.973 23.657 1.00 81.94 102 GLN A C 1
ATOM 836 O O . GLN A 1 102 ? -24.389 -4.477 24.455 1.00 81.94 102 GLN A O 1
ATOM 841 N N . LEU A 1 103 ? -22.284 -3.987 23.863 1.00 83.12 103 LEU A N 1
ATOM 842 C CA . LEU A 1 103 ? -21.679 -4.630 25.028 1.00 83.12 103 LEU A CA 1
ATOM 843 C C . LEU A 1 103 ? -22.135 -3.972 26.340 1.00 83.12 103 LEU A C 1
ATOM 845 O O . LEU A 1 103 ? -22.426 -4.659 27.316 1.00 83.12 103 LEU A O 1
ATOM 849 N N . ALA A 1 104 ? -22.231 -2.642 26.371 1.00 83.06 104 ALA A N 1
ATOM 850 C CA . ALA A 1 104 ? -22.743 -1.895 27.515 1.00 83.06 104 ALA A CA 1
ATOM 851 C C . ALA A 1 104 ? -24.220 -2.207 27.794 1.00 83.06 104 ALA A C 1
ATOM 853 O O . ALA A 1 104 ? -24.609 -2.367 28.952 1.00 83.06 104 ALA A O 1
ATOM 854 N N . TYR A 1 105 ? -25.037 -2.320 26.746 1.00 86.62 105 TYR A N 1
ATOM 855 C CA . TYR A 1 105 ? -26.425 -2.746 26.860 1.00 86.62 105 TYR A CA 1
ATOM 856 C C . TYR A 1 105 ? -26.523 -4.166 27.429 1.00 86.62 105 TYR A C 1
ATOM 858 O O . TYR A 1 105 ? -27.228 -4.378 28.413 1.00 86.62 105 TYR A O 1
ATOM 866 N N . GLU A 1 106 ? -25.781 -5.120 26.867 1.00 80.75 106 GLU A N 1
ATOM 867 C CA . GLU A 1 106 ? -25.768 -6.511 27.324 1.00 80.75 106 GLU A CA 1
ATOM 868 C C . GLU A 1 106 ? -25.323 -6.604 28.786 1.00 80.75 106 GLU A C 1
ATOM 870 O O . GLU A 1 106 ? -26.058 -7.135 29.616 1.00 80.75 106 GLU A O 1
ATOM 875 N N . MET A 1 107 ? -24.191 -5.992 29.149 1.00 76.94 107 MET A N 1
ATOM 876 C CA . MET A 1 107 ? -23.714 -5.971 30.536 1.00 76.94 107 MET A CA 1
ATOM 877 C C . MET A 1 107 ? -24.688 -5.295 31.499 1.00 76.94 107 MET A C 1
ATOM 879 O O . MET A 1 107 ? -24.741 -5.662 32.669 1.00 76.94 107 MET A O 1
ATOM 883 N N . SER A 1 108 ? -25.491 -4.340 31.027 1.00 79.62 108 SER A N 1
ATOM 884 C CA . SER A 1 108 ? -26.527 -3.722 31.849 1.00 79.62 108 SER A CA 1
ATOM 885 C C . SER A 1 108 ? -27.702 -4.648 32.160 1.00 79.62 108 SER A C 1
ATOM 887 O O . SER A 1 108 ? -28.402 -4.405 33.147 1.00 79.62 108 SER A O 1
ATOM 889 N N . GLN A 1 109 ? -27.937 -5.653 31.320 1.00 79.75 109 GLN A N 1
ATOM 890 C CA . GLN A 1 109 ? -29.019 -6.625 31.465 1.00 79.75 109 GLN A CA 1
ATOM 891 C C . GLN A 1 109 ? -28.551 -7.919 32.139 1.00 79.75 109 GLN A C 1
ATOM 893 O O . GLN A 1 109 ? -29.378 -8.657 32.670 1.00 79.75 109 GLN A O 1
ATOM 898 N N . VAL A 1 110 ? -27.245 -8.208 32.111 1.00 76.56 110 VAL A N 1
ATOM 899 C CA . VAL A 1 110 ? -26.673 -9.409 32.726 1.00 76.56 110 VAL A CA 1
ATOM 900 C C . VAL A 1 110 ? -26.887 -9.387 34.235 1.00 76.56 110 VAL A C 1
ATOM 902 O O . VAL A 1 110 ? -26.570 -8.427 34.936 1.00 76.56 110 VAL A O 1
ATOM 905 N N . ASP A 1 111 ? -27.404 -10.506 34.722 1.00 68.62 111 ASP A N 1
ATOM 906 C CA . ASP A 1 111 ? -27.685 -10.764 36.121 1.00 68.62 111 ASP A CA 1
ATOM 907 C C . ASP A 1 111 ? -26.388 -11.204 36.829 1.00 68.62 111 ASP A C 1
ATOM 909 O O . ASP A 1 111 ? -25.984 -12.365 36.750 1.00 68.62 111 ASP A O 1
ATOM 913 N N . THR A 1 112 ? -25.664 -10.274 37.468 1.00 73.00 112 THR A N 1
ATOM 914 C CA . THR A 1 112 ? -24.369 -10.592 38.102 1.00 73.00 112 THR A CA 1
ATOM 915 C C . THR A 1 112 ? -24.551 -11.017 39.565 1.00 73.00 112 THR A C 1
ATOM 917 O O . THR A 1 112 ? -24.906 -10.221 40.436 1.00 73.00 112 THR A O 1
ATOM 920 N N . PHE A 1 113 ? -24.326 -12.303 39.849 1.00 70.06 113 PHE A N 1
ATOM 921 C CA . PHE A 1 113 ? -24.357 -12.872 41.212 1.00 70.06 113 PHE A CA 1
ATOM 922 C C . PHE A 1 113 ? -22.966 -12.983 41.851 1.00 70.06 113 PHE A C 1
ATOM 924 O O . PHE A 1 113 ? -22.836 -13.125 43.065 1.00 70.06 113 PHE A O 1
ATOM 931 N N . ILE A 1 114 ? -21.927 -12.890 41.023 1.00 71.69 114 ILE A N 1
ATOM 932 C CA . ILE A 1 114 ? -20.518 -13.006 41.394 1.00 71.69 114 ILE A CA 1
ATOM 933 C C . ILE A 1 114 ? -19.935 -11.590 41.497 1.00 71.69 114 ILE A C 1
ATOM 935 O O . ILE A 1 114 ? -20.094 -10.790 40.567 1.00 71.69 114 ILE A O 1
ATOM 939 N N . ARG A 1 115 ? -19.264 -11.274 42.614 1.00 74.19 115 ARG A N 1
ATOM 940 C CA . ARG A 1 115 ? -18.730 -9.926 42.892 1.00 74.19 115 ARG A CA 1
ATOM 941 C C . ARG A 1 115 ? -17.739 -9.481 41.819 1.00 74.19 115 ARG A C 1
ATOM 943 O O . ARG A 1 115 ? -17.806 -8.352 41.352 1.00 7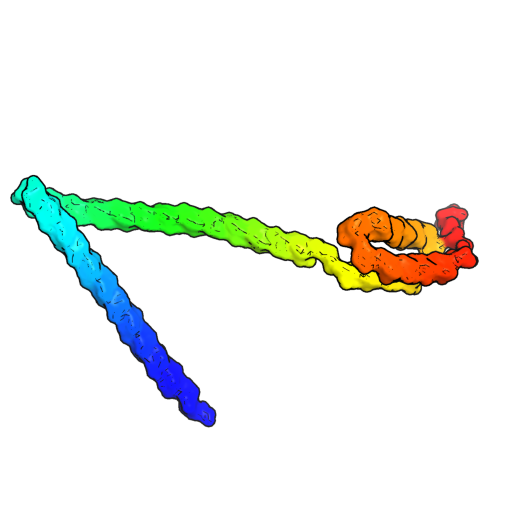4.19 115 ARG A O 1
ATOM 950 N N . GLU A 1 116 ? -16.869 -10.379 41.386 1.00 70.00 116 GLU A N 1
ATOM 951 C CA . GLU A 1 116 ? -15.828 -10.134 40.391 1.00 70.00 116 GLU A CA 1
ATOM 952 C C . GLU A 1 116 ? -16.426 -9.726 39.039 1.00 70.00 116 GLU A C 1
ATOM 954 O O . GLU A 1 116 ? -15.922 -8.825 38.367 1.00 70.00 116 GLU A O 1
ATOM 959 N N . VAL A 1 117 ? -17.538 -10.358 38.654 1.00 72.12 117 VAL A N 1
ATOM 960 C CA . VAL A 1 117 ? -18.248 -10.055 37.405 1.00 72.12 117 VAL A CA 1
ATOM 961 C C . VAL A 1 117 ? -18.930 -8.691 37.503 1.00 72.12 117 VAL A C 1
ATOM 963 O O . VAL A 1 117 ? -18.829 -7.888 36.574 1.00 72.12 117 VAL A O 1
ATOM 966 N N . TYR A 1 118 ? -19.553 -8.391 38.647 1.00 83.44 118 TYR A N 1
ATOM 967 C CA . TYR A 1 118 ? -20.125 -7.072 38.917 1.00 83.44 118 TYR A CA 1
ATOM 968 C C . TYR A 1 118 ? -19.059 -5.968 38.877 1.00 83.44 118 TYR A C 1
ATOM 970 O O . TYR A 1 118 ? -19.249 -4.942 38.220 1.00 83.44 118 TYR A O 1
ATOM 978 N N . ASP A 1 119 ? -17.922 -6.177 39.541 1.00 82.88 119 ASP A N 1
ATOM 979 C CA . ASP A 1 119 ? -16.832 -5.205 39.600 1.00 82.88 119 ASP A CA 1
ATOM 980 C C . ASP A 1 119 ? -16.200 -4.982 38.225 1.00 82.88 119 ASP A C 1
ATOM 982 O O . ASP A 1 119 ? -15.910 -3.840 37.864 1.00 82.88 119 ASP A O 1
ATOM 986 N N . SER A 1 120 ? -16.055 -6.041 37.425 1.00 79.19 120 SER A N 1
ATOM 987 C CA . SER A 1 120 ? -15.594 -5.949 36.038 1.00 79.19 120 SER A CA 1
ATOM 988 C C . SER A 1 120 ? -16.532 -5.088 35.185 1.00 79.19 120 SER A C 1
ATOM 990 O O . SER A 1 120 ? -16.093 -4.103 34.585 1.00 79.19 120 SER A O 1
ATOM 992 N N . ALA A 1 121 ? -17.839 -5.373 35.212 1.00 83.00 121 ALA A N 1
ATOM 993 C CA . ALA A 1 121 ? -18.838 -4.593 34.484 1.00 83.00 121 ALA A CA 1
ATOM 994 C C . ALA A 1 121 ? -18.865 -3.126 34.953 1.00 83.00 121 ALA A C 1
ATOM 996 O O . ALA A 1 121 ? -18.808 -2.193 34.150 1.00 83.00 121 ALA A O 1
ATOM 997 N N . ASN A 1 122 ? -18.856 -2.894 36.267 1.00 87.44 122 ASN A N 1
ATOM 998 C CA . ASN A 1 122 ? -18.815 -1.561 36.868 1.00 87.44 122 ASN A CA 1
ATOM 999 C C . ASN A 1 122 ? -17.553 -0.774 36.462 1.00 87.44 122 ASN A C 1
ATOM 1001 O O . ASN A 1 122 ? -17.627 0.425 36.176 1.00 87.44 122 ASN A O 1
ATOM 1005 N N . ASN A 1 123 ? -16.393 -1.430 36.414 1.00 88.56 123 ASN A N 1
ATOM 1006 C CA . ASN A 1 123 ? -15.137 -0.815 35.988 1.00 88.56 123 ASN A CA 1
ATOM 1007 C C . ASN A 1 123 ? -15.115 -0.524 34.487 1.00 88.56 123 ASN A C 1
ATOM 1009 O O . ASN A 1 123 ? -14.587 0.518 34.090 1.00 88.56 123 ASN A O 1
ATOM 1013 N N . PHE A 1 124 ? -15.735 -1.371 33.664 1.00 89.06 124 PHE A N 1
ATOM 1014 C CA . PHE A 1 124 ? -15.940 -1.088 32.247 1.00 89.06 124 PHE A CA 1
ATOM 1015 C C . PHE A 1 124 ? -16.752 0.198 32.054 1.00 89.06 124 PHE A C 1
ATOM 1017 O O . PHE A 1 124 ? -16.258 1.132 31.421 1.00 89.06 124 PHE A O 1
ATOM 1024 N N . PHE A 1 125 ? -17.934 0.312 32.676 1.00 90.19 125 PHE A N 1
ATOM 1025 C CA . PHE A 1 125 ? -18.771 1.515 32.562 1.00 90.19 125 PHE A CA 1
ATOM 1026 C C . PHE A 1 125 ? -18.023 2.781 32.999 1.00 90.19 125 PHE A C 1
ATOM 1028 O O . PHE A 1 125 ? -18.057 3.799 32.307 1.00 90.19 125 PHE A O 1
ATOM 1035 N N . LYS A 1 126 ? -17.287 2.723 34.116 1.00 91.94 126 LYS A N 1
ATOM 1036 C CA . LYS A 1 126 ? -16.460 3.849 34.582 1.00 91.94 126 LYS A CA 1
ATOM 1037 C C . LYS A 1 126 ? -15.356 4.216 33.591 1.00 91.94 126 LYS A C 1
ATOM 1039 O O . LYS A 1 126 ? -15.115 5.402 33.373 1.00 91.94 126 LYS A O 1
ATOM 1044 N N . SER A 1 127 ? -14.692 3.222 33.006 1.00 88.44 127 SER A N 1
ATOM 1045 C CA . SER A 1 127 ? -13.600 3.434 32.051 1.00 88.44 127 SER A CA 1
ATOM 1046 C C . SER A 1 127 ? -14.105 4.087 30.766 1.00 88.44 127 SER A C 1
ATOM 1048 O O . SER A 1 127 ? -13.505 5.055 30.300 1.00 88.44 127 SER A O 1
ATOM 1050 N N . VAL A 1 128 ? -15.255 3.638 30.255 1.00 86.69 128 VAL A N 1
ATOM 1051 C CA . VAL A 1 128 ? -15.911 4.228 29.078 1.00 86.69 128 VAL A CA 1
ATOM 1052 C C . VAL A 1 128 ? -16.360 5.666 29.361 1.00 86.69 128 VAL A C 1
ATOM 1054 O O . VAL A 1 128 ? -16.068 6.565 28.578 1.00 86.69 128 VAL A O 1
ATOM 1057 N N . LEU A 1 129 ? -16.994 5.924 30.511 1.00 88.31 129 LEU A N 1
ATOM 1058 C CA . LEU A 1 129 ? -17.476 7.265 30.878 1.00 88.31 129 LEU A CA 1
ATOM 1059 C C . LEU A 1 129 ? -16.344 8.276 31.140 1.00 88.31 129 LEU A C 1
ATOM 1061 O O . LEU A 1 129 ? -16.524 9.481 30.918 1.00 88.31 129 LEU A O 1
ATOM 1065 N N . LYS A 1 130 ? -15.181 7.808 31.609 1.00 91.62 130 LYS A N 1
ATOM 1066 C CA . LYS A 1 130 ? -13.997 8.645 31.851 1.00 91.62 130 LYS A CA 1
ATOM 1067 C C . LYS A 1 130 ? -13.256 9.002 30.559 1.00 91.62 130 LYS A C 1
ATOM 1069 O O . LYS A 1 130 ? -12.597 10.037 30.527 1.00 91.62 130 LYS A O 1
ATOM 1074 N N . ASN A 1 131 ? -13.367 8.190 29.509 1.00 84.50 131 ASN A N 1
ATOM 1075 C CA . ASN A 1 131 ? -12.647 8.414 28.259 1.00 84.50 131 ASN A CA 1
ATOM 1076 C C . ASN A 1 131 ? -13.173 9.667 27.519 1.00 84.50 131 ASN A C 1
ATOM 1078 O O . ASN A 1 131 ? -14.382 9.862 27.368 1.00 84.50 131 ASN A O 1
ATOM 1082 N N . GLU A 1 132 ? -12.263 10.542 27.079 1.00 79.81 132 GLU A N 1
ATOM 1083 C CA . GLU A 1 132 ? -12.594 11.747 26.303 1.00 79.81 132 GLU A CA 1
ATOM 1084 C C . GLU A 1 132 ? -12.922 11.437 24.840 1.00 79.81 132 GLU A C 1
ATOM 1086 O O . GLU A 1 132 ? -13.778 12.104 24.264 1.00 79.81 132 GLU A O 1
ATOM 1091 N N . GLN A 1 133 ? -12.319 10.395 24.263 1.00 74.81 133 GLN A N 1
ATOM 1092 C CA . GLN A 1 133 ? -12.560 9.971 22.880 1.00 74.81 133 GLN A CA 1
ATOM 1093 C C . GLN A 1 133 ? -13.980 9.421 22.680 1.00 74.81 133 GLN A C 1
ATOM 1095 O O . GLN A 1 133 ? -14.504 9.464 21.577 1.00 74.81 133 GLN A O 1
ATOM 1100 N N . LEU A 1 134 ? -14.632 8.951 23.750 1.00 79.06 134 LEU A N 1
ATOM 1101 C CA . LEU A 1 134 ? -15.979 8.363 23.720 1.00 79.06 134 LEU A CA 1
ATOM 1102 C C . LEU A 1 134 ? -17.060 9.340 24.208 1.00 79.06 134 LEU A C 1
ATOM 1104 O O . LEU A 1 134 ? -18.091 8.928 24.742 1.00 79.06 134 LEU A O 1
ATOM 1108 N N . LYS A 1 135 ? -16.823 10.651 24.073 1.00 80.81 135 LYS A N 1
ATOM 1109 C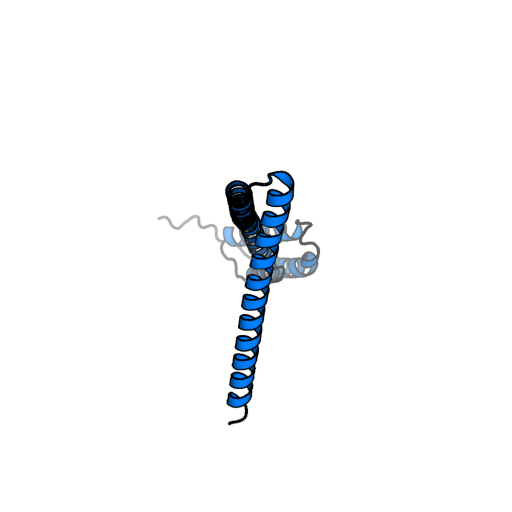 CA . LYS A 1 135 ? -17.731 11.697 24.570 1.00 80.81 135 LYS A CA 1
ATOM 1110 C C . LYS A 1 135 ? -19.154 11.563 24.025 1.00 80.81 135 LYS A C 1
ATOM 1112 O O . LYS A 1 135 ? -20.097 11.785 24.784 1.00 80.81 135 LYS A O 1
ATOM 1117 N N . ASP A 1 136 ? -19.291 11.143 22.774 1.00 80.50 136 ASP A N 1
ATOM 1118 C CA . ASP A 1 136 ? -20.579 11.040 22.083 1.00 80.50 136 ASP A CA 1
ATOM 1119 C C . ASP A 1 136 ? -21.442 9.873 22.598 1.00 80.50 136 ASP A C 1
ATOM 1121 O O . ASP A 1 136 ? -22.665 9.965 22.592 1.00 80.50 136 ASP A O 1
ATOM 1125 N N . LEU A 1 137 ? -20.823 8.822 23.154 1.00 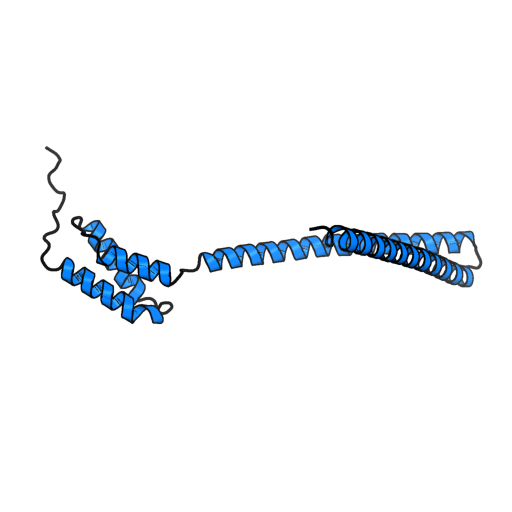82.88 137 LEU A N 1
ATOM 1126 C CA . LEU A 1 137 ? -21.519 7.673 23.757 1.00 82.88 137 LEU A CA 1
ATOM 1127 C C . LEU A 1 137 ? -21.970 7.909 25.202 1.00 82.88 137 LEU A C 1
ATOM 1129 O O . LEU A 1 137 ? -22.819 7.180 25.718 1.00 82.88 137 LEU A O 1
ATOM 1133 N N . LYS A 1 138 ? -21.403 8.904 25.896 1.00 86.50 138 LYS A N 1
ATOM 1134 C CA . LYS A 1 138 ? -21.685 9.170 27.318 1.00 86.50 138 LYS A CA 1
ATOM 1135 C C . LYS A 1 138 ? -23.174 9.201 27.685 1.00 86.50 138 LYS A C 1
ATOM 1137 O O . LYS A 1 138 ? -23.500 8.596 28.708 1.00 86.50 138 LYS A O 1
ATOM 1142 N N . PRO A 1 139 ? -24.081 9.857 26.932 1.00 88.12 139 PRO A N 1
ATOM 1143 C CA . PRO A 1 139 ? -25.499 9.872 27.294 1.00 88.12 139 PRO A CA 1
ATOM 1144 C C . PRO A 1 139 ? -26.125 8.470 27.312 1.00 88.12 139 PRO A C 1
ATOM 1146 O O . PRO A 1 139 ? -26.837 8.130 28.259 1.00 88.12 139 PRO A O 1
ATOM 1149 N N . GLU A 1 140 ? -25.829 7.631 26.321 1.00 87.62 140 GLU A N 1
ATOM 1150 C CA . GLU A 1 140 ? -26.404 6.285 26.222 1.00 87.62 140 GLU A CA 1
ATOM 1151 C C . GLU A 1 140 ? -25.763 5.318 27.222 1.00 87.62 140 GLU A C 1
ATOM 1153 O O . GLU A 1 140 ? -26.462 4.619 27.958 1.00 87.62 140 GLU A O 1
ATOM 1158 N N . ILE A 1 141 ? -24.434 5.358 27.352 1.00 89.62 141 ILE A N 1
ATOM 1159 C CA . ILE A 1 141 ? -23.697 4.556 28.336 1.00 89.62 141 ILE A CA 1
ATOM 1160 C C . ILE A 1 141 ? -24.114 4.916 29.764 1.00 89.62 141 ILE A C 1
ATOM 1162 O O . ILE A 1 141 ? -24.239 4.030 30.608 1.00 89.62 141 ILE A O 1
ATOM 1166 N N . SER A 1 142 ? -24.385 6.194 30.051 1.00 90.81 142 SER A N 1
ATOM 1167 C CA . SER A 1 142 ? -24.888 6.612 31.363 1.00 90.81 142 SER A CA 1
ATOM 1168 C C . SER A 1 142 ? -26.255 6.000 31.662 1.00 90.81 142 SER A C 1
ATOM 1170 O O . SER A 1 142 ? -26.486 5.572 32.790 1.00 90.81 142 SER A O 1
ATOM 1172 N N . LYS A 1 143 ? -27.151 5.926 30.669 1.00 92.44 143 LYS A N 1
ATOM 1173 C CA . LYS A 1 143 ? -28.470 5.298 30.821 1.00 92.44 143 LYS A CA 1
ATOM 1174 C C . LYS A 1 143 ? -28.338 3.815 31.181 1.00 92.44 143 LYS A C 1
ATOM 1176 O O . LYS A 1 143 ? -28.980 3.364 32.129 1.00 92.44 143 LYS A O 1
ATOM 1181 N N . TYR A 1 144 ? -27.482 3.079 30.474 1.00 91.00 144 TYR A N 1
ATOM 1182 C CA . TYR A 1 144 ? -27.216 1.667 30.768 1.00 91.00 144 TYR A CA 1
ATOM 1183 C C . TYR A 1 144 ? -26.533 1.478 32.120 1.00 91.00 144 TYR A C 1
ATOM 1185 O O . TYR A 1 144 ? -26.945 0.638 32.909 1.00 91.00 144 TYR A O 1
ATOM 1193 N N . TYR A 1 145 ? -25.569 2.323 32.470 1.00 92.44 145 TYR A N 1
ATOM 1194 C CA . TYR A 1 145 ? -24.926 2.243 33.777 1.00 92.44 145 TYR A CA 1
ATOM 1195 C C . TYR A 1 145 ? -25.903 2.500 34.937 1.00 92.44 145 TYR A C 1
ATOM 1197 O O . TYR A 1 145 ? -25.828 1.836 35.972 1.00 92.44 145 TYR A O 1
ATOM 1205 N N . THR A 1 146 ? -26.855 3.426 34.775 1.00 91.56 146 THR A N 1
ATOM 1206 C CA . THR A 1 146 ? -27.927 3.638 35.758 1.00 91.56 146 THR A CA 1
ATOM 1207 C C . THR A 1 146 ? -28.840 2.420 35.869 1.00 91.56 146 THR A C 1
ATOM 1209 O O . THR A 1 146 ? -29.150 2.013 36.989 1.00 91.56 146 THR A O 1
ATOM 1212 N N . HIS A 1 147 ? -29.234 1.818 34.742 1.00 91.25 147 HIS A N 1
ATOM 1213 C CA . HIS A 1 147 ? -30.043 0.593 34.734 1.00 91.25 147 HIS A CA 1
ATOM 1214 C C . HIS A 1 147 ? -29.315 -0.562 35.431 1.00 91.25 147 HIS A C 1
ATOM 1216 O O . HIS A 1 147 ? -29.866 -1.153 36.355 1.00 91.25 147 HIS A O 1
ATOM 1222 N N . PHE A 1 148 ? -28.041 -0.786 35.096 1.00 89.75 148 PHE A N 1
ATOM 1223 C CA . PHE A 1 148 ? -27.161 -1.757 35.750 1.00 89.75 148 PHE A CA 1
ATOM 1224 C C . PHE A 1 148 ? -27.076 -1.549 37.270 1.00 89.75 148 PHE A C 1
ATOM 1226 O O . PHE A 1 148 ? -27.275 -2.476 38.051 1.00 89.75 148 PHE A O 1
ATOM 1233 N N . LYS A 1 149 ? -26.827 -0.316 37.727 1.00 88.75 149 LYS A N 1
ATOM 1234 C CA . LYS A 1 149 ? -26.778 0.019 39.161 1.00 88.75 149 LYS A CA 1
ATOM 1235 C C . LYS A 1 149 ? -28.101 -0.260 39.864 1.00 88.75 149 LYS A C 1
ATOM 1237 O O . LYS A 1 149 ? -28.103 -0.731 40.997 1.00 88.75 149 LYS A O 1
ATOM 1242 N N . HIS A 1 150 ? -29.210 0.079 39.215 1.00 88.44 150 HIS A N 1
ATOM 1243 C CA . HIS A 1 150 ? -30.540 -0.090 39.779 1.00 88.44 150 HIS A CA 1
ATOM 1244 C C . HIS A 1 150 ? -30.912 -1.572 39.902 1.00 88.44 150 HIS A C 1
ATOM 1246 O O . HIS A 1 150 ? -31.329 -1.995 40.976 1.00 88.44 150 HIS A O 1
ATOM 1252 N N . SER A 1 151 ? -30.661 -2.374 38.863 1.00 83.81 151 SER A N 1
ATOM 1253 C CA . SER A 1 151 ? -30.918 -3.823 38.856 1.00 83.81 151 SER A CA 1
ATOM 1254 C C . SER A 1 151 ? -30.035 -4.620 39.829 1.00 83.81 151 SER A C 1
ATOM 1256 O O . SER A 1 151 ? -30.305 -5.792 40.108 1.00 83.81 151 SER A O 1
ATOM 1258 N N . HIS A 1 152 ? -28.990 -3.993 40.377 1.00 83.44 152 HIS A N 1
ATOM 1259 C CA . HIS A 1 152 ? -28.056 -4.602 41.325 1.00 83.44 152 HIS A CA 1
ATOM 1260 C C . HIS A 1 152 ? -28.045 -3.944 42.715 1.00 83.44 152 HIS A C 1
ATOM 1262 O O . HIS A 1 152 ? -27.251 -4.344 43.564 1.00 83.44 152 HIS A O 1
ATOM 1268 N N . LYS A 1 153 ? -28.926 -2.968 42.981 1.00 80.62 153 LYS A N 1
ATOM 1269 C CA . LYS A 1 153 ? -28.899 -2.149 44.207 1.00 80.62 153 LYS A CA 1
ATOM 1270 C C . LYS A 1 153 ? -29.117 -2.947 45.498 1.00 80.62 153 LYS A C 1
ATOM 1272 O O . LYS A 1 153 ? -28.471 -2.652 46.498 1.00 80.62 153 LYS A O 1
ATOM 1277 N N . ASP A 1 154 ? -29.992 -3.947 45.461 1.00 79.62 154 ASP A N 1
ATOM 1278 C CA . ASP A 1 154 ? -30.425 -4.698 46.650 1.00 79.62 154 ASP A CA 1
ATOM 1279 C C . ASP A 1 154 ? -29.747 -6.075 46.767 1.00 79.62 154 ASP A C 1
ATOM 1281 O O . ASP A 1 154 ? -30.219 -6.961 47.481 1.00 79.62 154 ASP A O 1
ATOM 1285 N N . ARG A 1 155 ? -28.634 -6.283 46.051 1.00 72.12 155 ARG A N 1
ATOM 1286 C CA . ARG A 1 155 ? -27.959 -7.583 46.009 1.00 72.12 155 ARG A CA 1
ATOM 1287 C C . ARG A 1 155 ? -26.953 -7.764 47.129 1.00 72.12 155 ARG A C 1
ATOM 1289 O O . ARG A 1 155 ? -26.096 -6.918 47.372 1.00 72.12 155 ARG A O 1
ATOM 1296 N N . GLN A 1 156 ? -27.007 -8.946 47.729 1.00 72.12 156 GLN A N 1
ATOM 1297 C CA . GLN A 1 156 ? -25.962 -9.475 48.593 1.00 72.12 156 GLN A CA 1
ATOM 1298 C C . GLN A 1 156 ? -25.073 -10.381 47.739 1.00 72.12 156 GLN A C 1
ATOM 1300 O O . GLN A 1 156 ? -25.523 -11.420 47.261 1.00 72.12 156 GLN A O 1
ATOM 1305 N N . PHE A 1 157 ? -23.827 -9.973 47.500 1.00 72.81 157 PHE A N 1
ATOM 1306 C CA . PHE A 1 157 ? -22.866 -10.817 46.791 1.00 72.81 157 PHE A CA 1
ATOM 1307 C C . PHE A 1 157 ? -22.438 -11.954 47.714 1.00 72.81 157 PHE A C 1
ATOM 1309 O O . PHE A 1 157 ? -21.930 -11.701 48.806 1.00 72.81 157 PHE A O 1
ATOM 1316 N N . THR A 1 158 ? -22.641 -13.195 47.286 1.00 57.38 158 THR A N 1
ATOM 1317 C CA . THR A 1 158 ? -22.162 -14.362 48.026 1.00 57.38 158 THR A CA 1
ATOM 1318 C C . THR A 1 158 ? -20.643 -14.410 47.926 1.00 57.38 158 THR A C 1
ATOM 1320 O O . THR A 1 158 ? -20.100 -14.621 46.840 1.00 57.38 158 THR A O 1
ATOM 1323 N N . THR A 1 159 ? -19.945 -14.196 49.039 1.00 53.12 159 THR A N 1
ATOM 1324 C CA . THR A 1 159 ? -18.510 -14.470 49.123 1.00 53.12 159 THR A CA 1
ATOM 1325 C C . THR A 1 159 ? -18.336 -15.985 49.027 1.00 53.12 159 THR A C 1
ATOM 1327 O O . THR A 1 159 ? -18.869 -16.713 49.863 1.00 53.12 159 THR A O 1
ATOM 1330 N N . TYR A 1 160 ? -17.637 -16.475 48.001 1.00 52.09 160 TYR A N 1
ATOM 1331 C CA . TYR A 1 160 ? -17.202 -17.873 47.934 1.00 52.09 160 TYR A CA 1
ATOM 1332 C C . TYR A 1 160 ? -16.103 -18.095 48.980 1.00 52.09 160 TYR A C 1
ATOM 1334 O O . TYR A 1 160 ? -14.919 -18.144 48.676 1.00 52.09 160 TYR A O 1
ATOM 1342 N N . GLU A 1 161 ? -16.504 -18.178 50.239 1.00 52.19 161 GLU A N 1
ATOM 1343 C CA . GLU A 1 161 ? -15.638 -18.498 51.367 1.00 52.19 161 GLU A CA 1
ATOM 1344 C C . GLU A 1 161 ? -16.350 -19.577 52.193 1.00 52.19 161 GLU A C 1
ATOM 1346 O O . GLU A 1 161 ? -16.853 -19.302 53.275 1.00 52.19 161 GLU A O 1
ATOM 1351 N N . SER A 1 162 ? -16.555 -20.767 51.604 1.00 50.16 162 SER A N 1
ATOM 1352 C CA . SER A 1 162 ? -16.908 -22.041 52.288 1.00 50.16 162 SER A CA 1
ATOM 1353 C C . SER A 1 162 ? -17.395 -23.128 51.312 1.00 50.16 162 SER A C 1
ATOM 1355 O O . SER A 1 162 ? -18.516 -23.620 51.404 1.00 50.16 162 SER A O 1
ATOM 1357 N N . ALA A 1 163 ? -16.548 -23.547 50.371 1.00 48.19 163 ALA A N 1
ATOM 1358 C CA . ALA A 1 163 ? -16.769 -24.803 49.640 1.00 48.19 163 ALA A CA 1
ATOM 1359 C C . ALA A 1 163 ? -15.513 -25.691 49.630 1.00 48.19 163 ALA A C 1
ATOM 1361 O O . ALA A 1 163 ? -15.262 -26.412 48.672 1.00 48.19 163 ALA A O 1
ATOM 1362 N N . GLU A 1 164 ? -14.733 -25.634 50.712 1.00 48.78 164 GLU A N 1
ATOM 1363 C CA . GLU A 1 164 ? -13.723 -26.638 51.050 1.00 48.78 164 GLU A CA 1
ATOM 1364 C C . GLU A 1 164 ? -13.995 -27.127 52.479 1.00 48.78 164 GLU A C 1
ATOM 1366 O O . GLU A 1 164 ? -13.515 -26.557 53.456 1.00 48.78 164 GLU A O 1
ATOM 1371 N N . THR A 1 165 ? -14.826 -28.165 52.585 1.00 44.12 165 THR A N 1
ATOM 1372 C CA . THR A 1 165 ? -14.818 -29.138 53.690 1.00 44.12 165 THR A CA 1
ATOM 1373 C C . THR A 1 165 ? -15.146 -30.501 53.118 1.00 44.12 165 THR A C 1
ATOM 1375 O O . THR A 1 165 ? -16.109 -30.566 52.322 1.00 44.12 165 THR A O 1
#

pLDDT: mean 76.66, std 10.95, range [44.12, 92.44]

Secondary structure (DSSP, 8-state):
--HHHHHHHHHHHHHHHHHHHHHHHHHHHHHHHHHHHHHHHHHHH--HHHHHHHHHHHHHHHHHHHHHHHHHHHHHHHHHHHHHHHHHHHHHTS--HHHHHHHHHHHHHS---SHHHHHHHHHHHHHHHH-STTGGGHHHHHHHHHHHHHHTTT-----------

Foldseek 3Di:
DPPPVVVVVVVVVVVVVVVVVVVVVVVVVLVVQLVVQLVVQCVVPVDNVRSNVRSVVVVVVVVVVVVVVCVVVVVVVVVVVVVVVVVVVVVVVVDDLVVLLVVLQVLLPDDDLAVVSLVVNLVSLVVLCPDPVNVVCNVSSVVSNVSSCVSCVPDDRDDPPDPDD

Sequence (165 aa):
MSKNNNNKKKDDENLGLTVKESLIKSIVYRIITIFLGFFSAFLITGNIATAFGVALLTEFIQFINYFAYEVIWTKLRTKKKIEEEIIKRMIDLEINYDSILQLAYEMSQVDTFIREVYDSANNFFKSVLKNEQLKDLKPEISKYYTHFKHSHKDRQFTTYESAET

Radius of gyration: 36.73 Å; chains: 1; bounding box: 64×41×93 Å